Protein AF-A0A952GYU5-F1 (afdb_monomer_lite)

Secondary structure (DSSP, 8-state):
--EEEEEE-SSHHHHHHHHHHHHHHHHHT-EEEEEE--PPPPP-S-HHHHHHHHHHHHHHHHHHH-

Foldseek 3Di:
DDEAEQEFDPDPVSVVSVVVRVVVCVVPVHYYDYDYDQDDDDDDPPPVVVVVVVVVSVVVSVVRHD

Radius of gyration: 15.67 Å; chains: 1; bounding box: 32×15×43 Å

Structure (mmCIF, N/CA/C/O backbone):
data_AF-A0A952GYU5-F1
#
_entry.id   AF-A0A952GYU5-F1
#
loop_
_atom_site.group_PDB
_atom_site.id
_atom_site.type_symbol
_atom_site.label_atom_id
_atom_site.label_alt_id
_atom_site.label_comp_id
_atom_site.label_asym_id
_atom_site.label_entity_id
_atom_site.label_seq_id
_atom_site.pdbx_PDB_ins_code
_atom_site.Cartn_x
_atom_site.Cartn_y
_atom_site.Cartn_z
_atom_site.occupancy
_atom_site.B_iso_or_equiv
_atom_site.auth_seq_id
_atom_site.auth_comp_id
_atom_site.auth_asym_id
_atom_site.auth_atom_id
_atom_site.pdbx_PDB_model_num
ATOM 1 N N . MET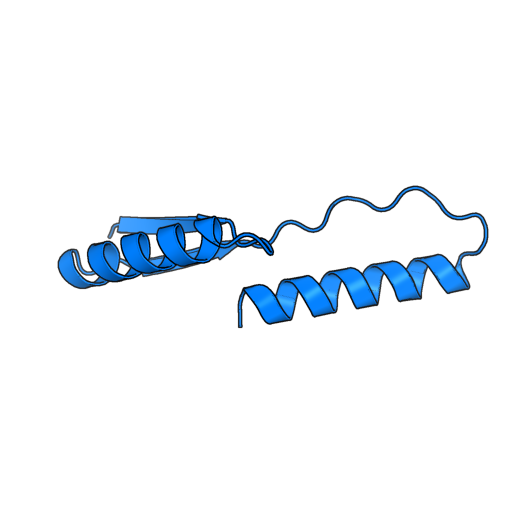 A 1 1 ? -17.669 9.284 7.573 1.00 79.50 1 MET A N 1
ATOM 2 C CA . MET A 1 1 ? -16.791 8.147 7.221 1.00 79.50 1 MET A CA 1
ATOM 3 C C . MET A 1 1 ? -15.381 8.687 6.998 1.00 79.50 1 MET A C 1
ATOM 5 O O . MET A 1 1 ? -15.256 9.661 6.269 1.00 79.50 1 MET A O 1
ATOM 9 N N . ARG A 1 2 ? -14.354 8.169 7.688 1.00 94.00 2 ARG A N 1
ATOM 10 C CA . ARG A 1 2 ? -12.954 8.628 7.542 1.00 94.00 2 ARG A CA 1
ATOM 11 C C . ARG A 1 2 ? -12.180 7.653 6.659 1.00 94.00 2 ARG A C 1
ATOM 13 O O . ARG A 1 2 ? -12.349 6.448 6.815 1.00 94.00 2 ARG A O 1
ATOM 20 N N . ILE A 1 3 ? -11.341 8.179 5.773 1.00 96.69 3 ILE A N 1
ATOM 21 C CA . ILE A 1 3 ? -10.462 7.388 4.908 1.00 96.69 3 ILE A CA 1
ATOM 22 C C . ILE A 1 3 ? -9.020 7.702 5.293 1.00 96.69 3 ILE A C 1
ATOM 24 O O . ILE A 1 3 ? -8.649 8.870 5.413 1.00 96.69 3 ILE A O 1
ATOM 28 N N . TYR A 1 4 ? -8.228 6.657 5.509 1.00 97.62 4 TYR A N 1
ATOM 29 C CA . TYR A 1 4 ? -6.792 6.743 5.740 1.00 97.62 4 TYR A CA 1
ATOM 30 C C . TYR A 1 4 ? -6.080 6.317 4.460 1.00 97.62 4 TYR A C 1
ATOM 32 O O . TYR A 1 4 ? -6.137 5.147 4.092 1.00 97.62 4 TYR A O 1
ATOM 40 N N . LEU A 1 5 ? -5.448 7.267 3.773 1.00 97.69 5 LEU A N 1
ATOM 41 C CA . LEU A 1 5 ? -4.613 6.980 2.611 1.00 97.69 5 LEU A CA 1
ATOM 42 C C . LEU A 1 5 ? -3.200 6.636 3.086 1.00 97.69 5 LEU A C 1
ATOM 44 O O . LEU A 1 5 ? -2.587 7.429 3.801 1.00 97.69 5 LEU A O 1
ATOM 48 N N . VAL A 1 6 ? -2.702 5.468 2.692 1.00 97.94 6 VAL A N 1
ATOM 49 C CA . VAL A 1 6 ? -1.337 5.017 2.971 1.00 97.94 6 VAL A CA 1
ATOM 50 C C . VAL A 1 6 ? -0.579 4.956 1.656 1.00 97.94 6 VAL A C 1
ATOM 52 O O . VAL A 1 6 ? -1.017 4.295 0.715 1.00 97.94 6 VAL A O 1
ATOM 55 N N . ILE A 1 7 ? 0.549 5.659 1.601 1.00 96.75 7 ILE A N 1
ATOM 56 C CA . ILE A 1 7 ? 1.483 5.570 0.483 1.00 96.75 7 ILE A CA 1
ATOM 57 C C . ILE A 1 7 ? 2.376 4.360 0.751 1.00 96.75 7 ILE A C 1
ATOM 59 O O . ILE A 1 7 ? 3.040 4.302 1.786 1.00 96.75 7 ILE A O 1
ATOM 63 N N . MET A 1 8 ? 2.322 3.387 -0.151 1.00 97.00 8 MET A N 1
ATOM 64 C CA . MET A 1 8 ? 3.093 2.155 -0.088 1.00 97.00 8 MET A CA 1
ATOM 65 C C . MET A 1 8 ? 4.349 2.294 -0.946 1.00 97.00 8 MET A C 1
ATOM 67 O O . MET A 1 8 ? 4.284 2.707 -2.105 1.00 97.00 8 MET A O 1
ATOM 71 N N . ASP A 1 9 ? 5.479 1.924 -0.360 1.00 93.94 9 ASP A N 1
ATOM 72 C CA . ASP A 1 9 ? 6.783 1.782 -0.998 1.00 93.94 9 ASP A CA 1
ATOM 73 C C . ASP A 1 9 ? 7.536 0.610 -0.338 1.00 93.94 9 ASP A C 1
ATOM 75 O O . ASP A 1 9 ? 7.004 -0.069 0.545 1.00 93.94 9 ASP A O 1
ATOM 79 N N . GLU A 1 10 ? 8.775 0.362 -0.759 1.00 91.25 10 GLU A N 1
ATOM 80 C CA . GLU A 1 10 ? 9.601 -0.750 -0.265 1.00 91.25 10 GLU A CA 1
ATOM 81 C C . GLU A 1 10 ? 10.239 -0.484 1.116 1.00 91.25 10 GLU A C 1
ATOM 83 O O . GLU A 1 10 ? 11.044 -1.283 1.598 1.00 91.25 10 GLU A O 1
ATOM 88 N N . THR A 1 11 ? 9.910 0.635 1.770 1.00 94.44 11 THR A N 1
ATOM 89 C CA . THR A 1 11 ? 10.479 0.987 3.076 1.00 94.44 11 THR A CA 1
ATOM 90 C C . THR A 1 11 ? 9.749 0.292 4.225 1.00 94.44 11 THR A C 1
ATOM 92 O O . THR A 1 11 ? 8.577 -0.076 4.133 1.00 94.44 11 THR A O 1
ATOM 95 N N . ALA A 1 12 ? 10.426 0.129 5.364 1.00 95.25 12 ALA A N 1
ATOM 96 C CA . ALA A 1 12 ? 9.793 -0.422 6.563 1.00 95.25 12 ALA A CA 1
ATOM 97 C C . ALA A 1 12 ? 8.741 0.544 7.147 1.00 95.25 12 ALA A C 1
ATOM 99 O O . ALA A 1 12 ? 7.781 0.131 7.805 1.00 95.25 12 ALA A O 1
ATOM 100 N N . GLU A 1 13 ? 8.911 1.840 6.899 1.00 97.44 13 GLU A N 1
ATOM 101 C CA . GLU A 1 13 ? 8.049 2.926 7.332 1.00 97.44 13 GLU A CA 1
ATOM 102 C C . GLU A 1 13 ? 6.646 2.826 6.720 1.00 97.44 13 GLU A C 1
ATOM 104 O O . GLU A 1 13 ? 5.666 3.102 7.422 1.00 97.44 13 GLU A O 1
ATOM 109 N N . SER A 1 14 ? 6.517 2.363 5.470 1.00 96.56 14 SER A N 1
ATOM 110 C CA . SER A 1 14 ? 5.210 2.160 4.826 1.00 96.56 14 SER A CA 1
ATOM 111 C C . SER A 1 14 ? 4.365 1.113 5.563 1.00 96.56 14 SER A C 1
ATOM 113 O O . SER A 1 14 ? 3.174 1.324 5.815 1.00 96.56 14 SER A O 1
ATOM 115 N N . LEU A 1 15 ? 4.990 0.037 6.055 1.00 96.31 15 LEU A N 1
ATOM 116 C CA . LEU A 1 15 ? 4.328 -0.986 6.874 1.00 96.31 15 LEU A CA 1
ATOM 117 C C . LEU A 1 15 ? 3.899 -0.441 8.242 1.00 96.31 15 LEU A C 1
ATOM 119 O O . LEU A 1 15 ? 2.828 -0.787 8.757 1.00 96.31 15 LEU A O 1
ATOM 123 N N . VAL A 1 16 ? 4.703 0.441 8.842 1.00 98.06 16 VAL A N 1
ATOM 124 C CA . VAL A 1 16 ? 4.340 1.124 10.093 1.00 98.06 16 VAL A CA 1
ATOM 125 C C . VAL A 1 16 ? 3.140 2.050 9.871 1.00 98.06 16 VAL A C 1
ATOM 127 O O . VAL A 1 16 ? 2.205 2.045 10.683 1.00 98.06 16 VAL A O 1
ATOM 130 N N . ALA A 1 17 ? 3.125 2.795 8.763 1.00 98.12 17 ALA A N 1
ATOM 131 C CA . ALA A 1 17 ? 2.017 3.662 8.376 1.00 98.12 17 ALA A CA 1
ATOM 132 C C . ALA A 1 17 ? 0.729 2.861 8.132 1.00 98.12 17 ALA A C 1
ATOM 134 O O . ALA A 1 17 ? -0.321 3.213 8.682 1.00 98.12 17 ALA A O 1
ATOM 135 N N . LEU A 1 18 ? 0.821 1.737 7.412 1.00 97.56 18 LEU A N 1
ATOM 136 C CA . LEU A 1 18 ? -0.287 0.805 7.211 1.00 97.56 18 LEU A CA 1
ATOM 137 C C . LEU A 1 18 ? -0.841 0.315 8.549 1.00 97.56 18 LEU A C 1
ATOM 139 O O . LEU A 1 18 ? -2.034 0.454 8.827 1.00 97.56 18 LEU A O 1
ATOM 143 N N . ARG A 1 19 ? 0.031 -0.168 9.440 1.00 97.75 19 ARG A N 1
ATOM 144 C CA . ARG A 1 19 ? -0.371 -0.650 10.768 1.00 97.75 19 ARG A CA 1
ATOM 145 C C . ARG A 1 19 ? -1.100 0.425 11.574 1.00 97.75 19 ARG A C 1
ATOM 147 O O . ARG A 1 19 ? -2.088 0.123 12.251 1.00 97.75 19 ARG A O 1
ATOM 154 N N . PHE A 1 20 ? -0.631 1.670 11.532 1.00 97.75 20 PHE A N 1
ATOM 155 C CA . PHE A 1 20 ? -1.302 2.786 12.194 1.00 97.75 20 PHE A CA 1
ATOM 156 C C . PHE A 1 20 ? -2.685 3.064 11.583 1.00 97.75 20 PHE A C 1
ATOM 158 O O . PHE A 1 20 ? -3.678 3.120 12.320 1.00 97.75 20 PHE A O 1
ATOM 165 N N . ALA A 1 21 ? -2.761 3.185 10.255 1.00 98.12 21 ALA A N 1
ATOM 166 C CA . ALA A 1 21 ? -3.989 3.460 9.514 1.00 98.12 21 ALA A CA 1
ATOM 167 C C . ALA A 1 21 ? -5.058 2.386 9.754 1.00 98.12 21 ALA A C 1
ATOM 169 O O . ALA A 1 21 ? -6.178 2.724 10.146 1.00 98.12 21 ALA A O 1
ATOM 170 N N . SER A 1 22 ? -4.704 1.101 9.651 1.00 97.38 22 SER A N 1
ATOM 171 C CA . SER A 1 22 ? -5.623 -0.020 9.888 1.00 97.38 22 SER A CA 1
ATOM 172 C C . SER A 1 22 ? -6.224 0.020 11.292 1.00 97.38 22 SER A C 1
ATOM 174 O O . SER A 1 22 ? -7.437 -0.119 11.462 1.00 97.38 22 SER A O 1
ATOM 176 N N . ARG A 1 23 ? -5.413 0.304 12.324 1.00 97.69 23 ARG A N 1
ATOM 177 C CA . ARG A 1 23 ? -5.915 0.408 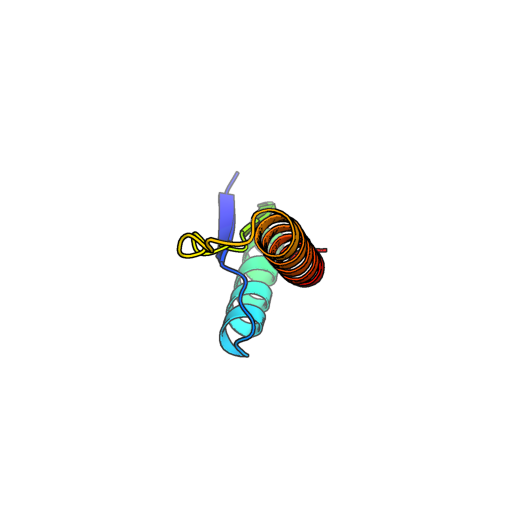13.708 1.00 97.69 23 ARG A CA 1
ATOM 178 C C . ARG A 1 23 ? -6.827 1.614 13.922 1.00 97.69 23 ARG A C 1
ATOM 180 O O . ARG A 1 23 ? -7.693 1.572 14.798 1.00 97.69 23 ARG A O 1
ATOM 187 N N . ARG A 1 24 ? -6.625 2.711 13.191 1.00 97.31 24 ARG A N 1
ATOM 188 C CA . ARG A 1 24 ? -7.482 3.903 13.277 1.00 97.31 24 ARG A CA 1
ATOM 189 C C . ARG A 1 24 ? -8.791 3.710 12.519 1.00 97.31 24 ARG A C 1
ATOM 191 O O . ARG A 1 24 ? -9.842 4.030 13.076 1.00 97.31 24 ARG A O 1
ATOM 198 N N . ALA A 1 25 ? -8.737 3.140 11.318 1.00 97.50 25 ALA A N 1
ATOM 199 C CA . ALA A 1 25 ? -9.908 2.818 10.510 1.00 97.50 25 ALA A CA 1
ATOM 200 C C . ALA A 1 25 ? -10.856 1.876 11.268 1.00 97.50 25 ALA A C 1
ATOM 202 O O . ALA A 1 25 ? -12.028 2.208 11.440 1.00 97.50 25 ALA A O 1
ATOM 203 N N . ALA A 1 26 ? -10.320 0.804 11.867 1.00 96.38 26 ALA A N 1
ATOM 204 C CA . ALA A 1 26 ? -11.093 -0.139 12.679 1.00 96.38 26 ALA A CA 1
ATOM 205 C C . ALA A 1 26 ? -11.828 0.529 13.857 1.00 96.38 26 ALA A C 1
ATOM 207 O O . ALA A 1 26 ? -12.995 0.245 14.105 1.00 96.38 26 ALA A O 1
ATOM 208 N N . ARG A 1 27 ? -11.180 1.462 14.571 1.00 96.12 27 ARG A N 1
ATOM 209 C CA . ARG A 1 27 ? -11.801 2.173 15.708 1.00 96.12 27 ARG A CA 1
ATOM 210 C C . ARG A 1 27 ? -12.835 3.223 15.309 1.00 96.12 27 ARG A C 1
ATOM 212 O O . ARG A 1 27 ? -13.583 3.679 16.165 1.00 96.12 27 ARG A O 1
ATOM 219 N N . THR A 1 28 ? -12.817 3.678 14.062 1.00 95.12 28 THR A N 1
ATOM 220 C CA . THR A 1 28 ? -13.627 4.819 13.609 1.00 95.12 28 THR A CA 1
ATOM 221 C C . THR A 1 28 ? -14.681 4.435 12.576 1.00 95.12 28 THR A C 1
ATOM 223 O O . THR A 1 28 ? -15.311 5.335 12.020 1.00 95.12 28 THR A O 1
ATOM 226 N N . ALA A 1 29 ? -14.869 3.132 12.316 1.00 92.94 29 ALA A N 1
ATOM 227 C CA . ALA A 1 29 ? -15.671 2.628 11.197 1.00 92.94 29 ALA A CA 1
ATOM 228 C C . ALA A 1 29 ? -15.290 3.328 9.873 1.00 92.94 29 ALA A C 1
ATOM 230 O O . ALA A 1 29 ? -16.137 3.793 9.108 1.00 92.94 29 ALA A O 1
ATOM 231 N N . GLY A 1 30 ? -13.982 3.503 9.674 1.00 95.62 30 GLY A N 1
ATOM 232 C CA . GLY A 1 30 ? -13.386 4.094 8.482 1.00 95.62 30 GLY A CA 1
ATOM 233 C C . GLY A 1 30 ? -12.819 3.040 7.535 1.00 95.62 30 GLY A C 1
ATOM 234 O O . GLY A 1 30 ? -12.876 1.845 7.813 1.00 95.62 30 GLY A O 1
ATOM 235 N N . ALA A 1 31 ? -12.218 3.504 6.443 1.00 97.50 31 ALA A N 1
ATOM 236 C CA . ALA A 1 31 ? -11.547 2.66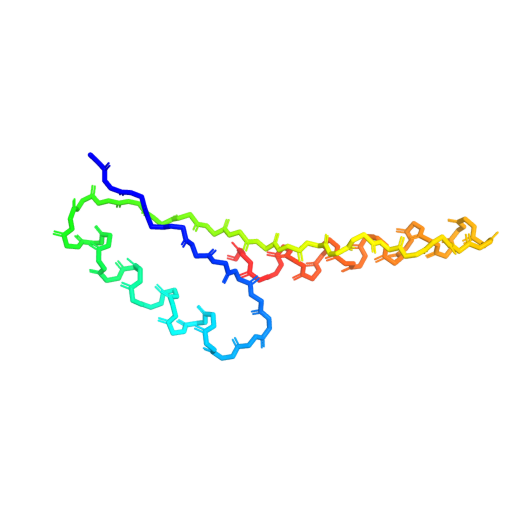6 5.451 1.00 97.50 31 ALA A CA 1
ATOM 237 C C . ALA A 1 31 ? -10.053 3.010 5.348 1.00 97.50 31 ALA A C 1
ATOM 239 O O . ALA A 1 31 ? -9.632 4.113 5.715 1.00 97.50 31 ALA A O 1
ATOM 240 N N . VAL A 1 32 ? -9.266 2.069 4.829 1.00 97.94 32 VAL A N 1
ATOM 241 C CA . VAL A 1 32 ? -7.866 2.283 4.437 1.00 97.94 32 VAL A CA 1
ATOM 242 C C . VAL A 1 32 ? -7.779 2.160 2.924 1.00 97.94 32 VAL A C 1
ATOM 244 O O . VAL A 1 32 ? -8.279 1.187 2.367 1.00 97.94 32 VAL A O 1
ATOM 247 N N . HIS A 1 33 ? -7.174 3.146 2.273 1.00 97.62 33 HIS A N 1
ATOM 248 C CA . HIS A 1 33 ? -6.841 3.100 0.852 1.00 97.62 33 HIS A CA 1
ATOM 249 C C . HIS A 1 33 ? -5.321 3.022 0.719 1.00 97.62 33 HIS A C 1
ATOM 251 O O . HIS A 1 33 ? -4.609 3.751 1.413 1.00 97.62 33 HIS A O 1
ATOM 257 N N . LEU A 1 34 ? -4.837 2.156 -0.167 1.00 97.44 34 LEU A N 1
ATOM 258 C CA . LEU A 1 34 ? -3.415 2.015 -0.469 1.00 97.44 34 LEU A CA 1
ATOM 259 C C . LEU A 1 34 ? -3.101 2.707 -1.795 1.00 97.44 34 LEU A C 1
ATOM 261 O O . LEU A 1 34 ? -3.910 2.671 -2.722 1.00 97.44 34 LEU A O 1
ATOM 265 N N . LEU A 1 35 ? -1.935 3.341 -1.874 1.00 96.62 35 LEU A N 1
ATOM 266 C CA . LEU A 1 35 ? -1.426 3.981 -3.081 1.00 96.62 35 LEU A CA 1
ATOM 267 C C . LEU A 1 35 ? 0.054 3.645 -3.249 1.00 96.62 35 LEU A C 1
ATOM 269 O O . LEU A 1 35 ? 0.865 4.080 -2.439 1.00 96.62 35 LEU A O 1
ATOM 273 N N . ALA A 1 36 ? 0.403 2.933 -4.317 1.00 95.75 36 ALA A N 1
ATOM 274 C CA . ALA A 1 36 ? 1.783 2.796 -4.771 1.00 95.75 36 ALA A CA 1
ATOM 275 C C . ALA A 1 36 ? 2.046 3.781 -5.918 1.00 95.75 36 ALA A C 1
ATOM 277 O O . ALA A 1 36 ? 1.216 3.939 -6.815 1.00 95.75 36 ALA A O 1
ATOM 278 N N . LEU A 1 37 ? 3.192 4.462 -5.882 1.00 92.00 37 LEU A N 1
ATOM 279 C CA . LEU A 1 37 ? 3.600 5.410 -6.918 1.00 92.00 37 LEU A CA 1
ATOM 280 C C . LEU A 1 37 ? 4.609 4.751 -7.855 1.00 92.00 37 LEU A C 1
ATOM 282 O O . LEU A 1 37 ? 5.659 4.291 -7.415 1.00 92.00 37 LEU A O 1
ATOM 286 N N . ILE A 1 38 ? 4.309 4.757 -9.153 1.00 91.06 38 ILE A N 1
ATOM 287 C CA . ILE A 1 38 ? 5.247 4.320 -10.188 1.00 91.06 38 ILE A CA 1
ATOM 288 C C . ILE A 1 38 ? 5.884 5.576 -10.787 1.00 91.06 38 ILE A C 1
ATOM 290 O O . ILE A 1 38 ? 5.173 6.370 -11.412 1.00 91.06 38 ILE A O 1
ATOM 294 N N . PRO A 1 39 ? 7.195 5.804 -10.595 1.00 86.62 39 PRO A N 1
ATOM 295 C CA . PRO A 1 39 ? 7.855 6.949 -11.197 1.00 86.62 39 PRO A CA 1
ATOM 296 C C . PRO A 1 39 ? 7.874 6.803 -12.728 1.00 86.62 39 PRO A C 1
ATOM 298 O O . PRO A 1 39 ? 8.061 5.690 -13.236 1.00 86.62 39 PRO A O 1
ATOM 301 N N . PRO A 1 40 ? 7.706 7.911 -13.474 1.00 84.81 40 PRO A N 1
ATOM 302 C CA . PRO A 1 40 ? 7.816 7.885 -14.924 1.00 84.81 40 PRO A CA 1
ATOM 303 C C . PRO A 1 40 ? 9.211 7.406 -15.328 1.00 84.81 40 PRO A C 1
ATOM 305 O O . PRO A 1 40 ? 10.219 7.864 -14.786 1.00 84.81 40 PRO A O 1
ATOM 308 N N . GLN A 1 41 ? 9.264 6.482 -16.283 1.00 80.62 41 GLN A N 1
ATOM 309 C CA . GLN A 1 41 ? 10.527 5.959 -16.785 1.00 80.62 41 GLN A CA 1
ATOM 310 C C . GLN A 1 41 ? 11.142 6.939 -17.794 1.00 80.62 41 GLN A C 1
ATOM 312 O O . GLN A 1 41 ? 10.420 7.482 -18.637 1.00 80.62 41 GLN A O 1
ATOM 317 N N . PRO A 1 42 ? 12.462 7.188 -17.738 1.00 79.19 42 PRO A N 1
ATOM 318 C CA . PRO A 1 42 ? 13.137 7.970 -18.763 1.00 79.19 42 PRO A CA 1
ATOM 319 C C . PRO A 1 42 ? 13.029 7.260 -20.117 1.00 79.19 42 PRO A C 1
ATOM 321 O O . PRO A 1 42 ? 13.027 6.034 -20.191 1.00 79.19 42 PRO A O 1
ATOM 324 N N . PHE A 1 43 ? 12.948 8.041 -21.194 1.00 75.00 43 PHE A N 1
ATOM 325 C CA . PHE A 1 43 ? 12.834 7.508 -22.549 1.00 75.00 43 PHE A CA 1
ATOM 326 C C . PHE A 1 43 ? 14.021 6.597 -22.898 1.00 75.00 43 PHE A C 1
ATOM 328 O O . PHE A 1 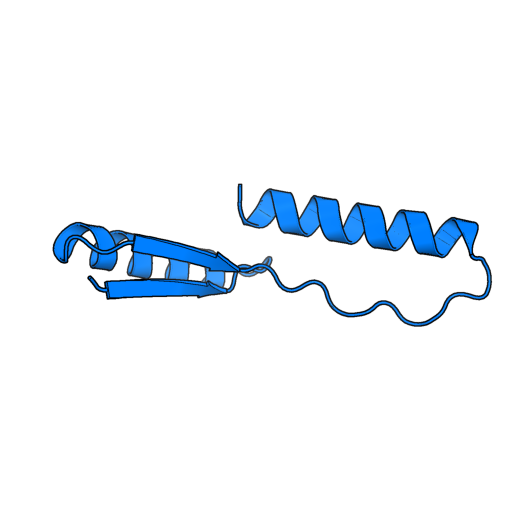43 ? 15.177 7.023 -22.831 1.00 75.00 43 PHE A O 1
ATOM 335 N N . ASN A 1 44 ? 13.727 5.370 -23.333 1.00 72.62 44 ASN A N 1
ATOM 336 C CA . ASN A 1 44 ? 14.707 4.442 -23.887 1.00 72.62 44 ASN A CA 1
ATOM 337 C C . ASN A 1 44 ? 14.546 4.342 -25.415 1.00 72.62 44 ASN A C 1
ATOM 339 O O . ASN A 1 44 ? 13.444 4.134 -25.920 1.00 72.62 44 ASN A O 1
ATOM 343 N N . ALA A 1 45 ? 15.652 4.452 -26.159 1.00 77.69 45 ALA A N 1
ATOM 344 C CA . ALA A 1 45 ? 15.664 4.357 -27.624 1.00 77.69 45 ALA A CA 1
ATOM 345 C C . ALA A 1 45 ? 15.235 2.970 -28.150 1.00 77.69 45 ALA A C 1
ATOM 347 O O . ALA A 1 45 ? 14.884 2.828 -29.322 1.00 77.69 45 ALA A O 1
ATOM 348 N N . PHE A 1 46 ? 15.234 1.949 -27.288 1.00 78.94 46 PHE A N 1
ATOM 349 C CA . PHE A 1 46 ? 14.758 0.607 -27.601 1.00 78.94 46 PHE A CA 1
ATOM 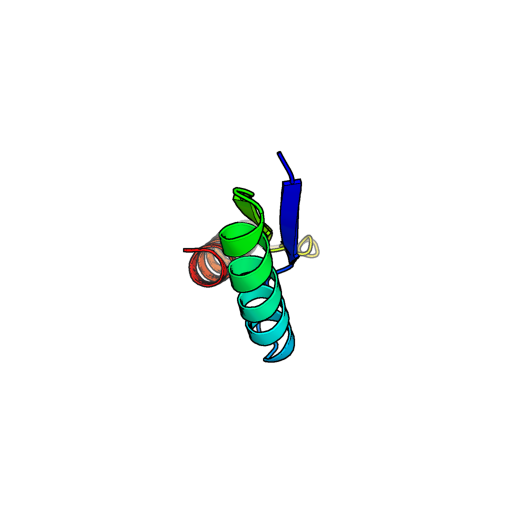350 C C . PHE A 1 46 ? 13.333 0.404 -27.069 1.00 78.94 46 PHE A C 1
ATOM 352 O O . PHE A 1 46 ? 13.135 -0.037 -25.936 1.00 78.94 46 PHE A O 1
ATOM 359 N N . ALA A 1 47 ? 12.331 0.677 -27.910 1.00 70.94 47 ALA A N 1
ATOM 360 C CA . ALA A 1 47 ? 10.911 0.585 -27.546 1.00 70.94 47 ALA A CA 1
ATOM 361 C C . ALA A 1 47 ? 10.497 -0.785 -26.961 1.00 70.94 47 ALA A C 1
ATOM 363 O O . ALA A 1 47 ? 9.652 -0.844 -26.072 1.00 70.94 47 ALA A O 1
ATOM 364 N N . GLY A 1 48 ? 11.123 -1.882 -27.409 1.00 75.44 48 GLY A N 1
ATOM 365 C CA . GLY A 1 48 ? 10.858 -3.226 -26.879 1.00 75.44 48 GLY A CA 1
ATOM 366 C C . GLY A 1 48 ? 11.359 -3.455 -25.447 1.00 75.44 48 GLY A C 1
ATOM 367 O O . GLY A 1 48 ? 10.778 -4.255 -24.727 1.00 75.44 48 GLY A O 1
ATOM 368 N N . VAL A 1 49 ? 12.405 -2.743 -25.013 1.00 82.25 49 VAL A N 1
ATOM 369 C CA . VAL A 1 49 ? 12.925 -2.812 -23.633 1.00 82.25 49 VAL A CA 1
ATOM 370 C C . VAL A 1 49 ? 12.095 -1.922 -22.705 1.00 82.25 49 VAL A C 1
ATOM 372 O O . VAL A 1 49 ? 11.837 -2.290 -21.563 1.00 82.25 49 VAL A O 1
ATOM 375 N N . GLN A 1 50 ? 11.628 -0.778 -23.216 1.00 82.88 50 GLN A N 1
ATOM 376 C CA . GLN A 1 50 ? 10.798 0.171 -22.473 1.00 82.88 50 GLN A CA 1
ATOM 377 C C . GLN A 1 50 ? 9.503 -0.470 -21.951 1.00 82.88 50 GLN A C 1
ATOM 379 O O . GLN A 1 50 ? 9.205 -0.355 -20.765 1.00 82.88 50 GLN A O 1
ATOM 384 N N . ALA A 1 51 ? 8.766 -1.180 -22.813 1.00 84.75 51 ALA A N 1
ATOM 385 C CA . ALA A 1 51 ? 7.499 -1.810 -22.435 1.00 84.75 51 ALA A CA 1
ATOM 386 C C . ALA A 1 51 ? 7.672 -2.851 -21.314 1.00 84.75 51 ALA A C 1
ATOM 388 O O . ALA A 1 51 ? 6.864 -2.908 -20.390 1.00 84.75 51 ALA A O 1
ATOM 389 N N . THR A 1 52 ? 8.751 -3.637 -21.361 1.00 87.75 52 THR A N 1
ATOM 390 C CA . THR A 1 52 ? 9.067 -4.626 -20.321 1.00 87.75 52 THR A CA 1
ATOM 391 C C . THR A 1 52 ? 9.357 -3.959 -18.977 1.00 87.75 52 THR A C 1
ATOM 393 O O . THR A 1 52 ? 8.825 -4.390 -17.960 1.00 87.75 52 THR A O 1
ATOM 396 N N . ILE A 1 53 ? 10.147 -2.879 -18.959 1.00 86.25 53 ILE A N 1
ATOM 397 C CA . ILE A 1 53 ? 10.472 -2.144 -17.723 1.00 86.25 53 ILE A CA 1
ATOM 398 C C . ILE A 1 53 ? 9.207 -1.563 -17.076 1.00 86.25 53 ILE A C 1
ATOM 400 O O . ILE A 1 53 ? 9.058 -1.603 -15.854 1.00 86.25 53 ILE A O 1
ATOM 404 N N . GLU A 1 54 ? 8.296 -1.017 -17.884 1.00 88.00 54 GLU A N 1
ATOM 405 C CA . GLU A 1 54 ? 7.027 -0.469 -17.399 1.00 88.00 54 GLU A CA 1
ATOM 406 C C . GLU A 1 54 ? 6.127 -1.552 -16.797 1.00 88.00 54 GLU A C 1
ATOM 408 O O . GLU A 1 54 ? 5.543 -1.339 -15.731 1.00 88.00 54 GLU A O 1
ATOM 413 N N . GLU A 1 55 ? 6.058 -2.723 -17.432 1.00 90.19 55 GLU A N 1
ATOM 414 C CA . GLU A 1 55 ? 5.284 -3.854 -16.921 1.00 90.19 55 GLU A CA 1
ATOM 415 C C . GLU A 1 55 ? 5.874 -4.403 -15.615 1.00 90.19 55 GLU A C 1
ATOM 417 O O . GLU A 1 55 ? 5.150 -4.617 -14.644 1.00 90.19 55 GLU A O 1
ATOM 422 N N . GLU A 1 56 ? 7.199 -4.544 -15.532 1.00 90.25 56 GLU A N 1
ATOM 423 C CA . GLU A 1 56 ? 7.870 -4.945 -14.292 1.00 90.25 56 GLU A CA 1
ATOM 424 C C . GLU A 1 56 ? 7.637 -3.933 -13.163 1.00 90.25 56 GLU A C 1
ATOM 426 O O . GLU A 1 56 ? 7.409 -4.321 -12.015 1.00 90.25 56 GLU A O 1
ATOM 431 N N . ALA A 1 57 ? 7.681 -2.632 -13.467 1.00 89.75 57 ALA A N 1
ATOM 432 C CA . ALA A 1 57 ? 7.410 -1.585 -12.488 1.00 89.75 57 ALA A CA 1
ATOM 433 C C . ALA A 1 57 ? 5.958 -1.626 -11.991 1.00 89.75 57 ALA A C 1
ATOM 435 O O . ALA A 1 57 ? 5.724 -1.456 -10.792 1.00 89.75 57 ALA A O 1
ATOM 436 N N . ARG A 1 58 ? 4.997 -1.903 -12.883 1.00 90.62 58 ARG A N 1
ATOM 437 C CA . ARG A 1 58 ? 3.596 -2.121 -12.507 1.00 90.62 58 ARG A CA 1
ATOM 438 C C . ARG A 1 58 ? 3.446 -3.342 -11.609 1.00 90.62 58 ARG A C 1
ATOM 440 O O . ARG A 1 58 ? 2.877 -3.215 -10.530 1.00 90.62 58 ARG A O 1
ATOM 447 N N . SER A 1 59 ? 4.006 -4.479 -12.010 1.00 92.06 59 SER A N 1
ATOM 448 C CA . SER A 1 59 ? 3.915 -5.721 -11.242 1.00 92.06 59 SER A CA 1
ATOM 449 C C . SER A 1 59 ? 4.491 -5.564 -9.829 1.00 92.06 59 SER A C 1
ATOM 451 O O . SER A 1 59 ? 3.861 -5.974 -8.855 1.00 92.06 59 SER A O 1
ATOM 453 N N . ARG A 1 60 ? 5.634 -4.875 -9.677 1.00 89.81 60 ARG A N 1
ATOM 454 C CA . ARG A 1 60 ? 6.188 -4.554 -8.347 1.00 89.81 60 ARG A CA 1
ATOM 455 C C . ARG A 1 60 ? 5.241 -3.694 -7.508 1.00 89.81 60 ARG A C 1
ATOM 457 O O . ARG A 1 60 ? 5.064 -3.967 -6.325 1.00 89.81 60 ARG A O 1
ATOM 464 N N . ALA A 1 61 ? 4.626 -2.674 -8.105 1.00 91.12 61 ALA A N 1
ATOM 465 C CA . ALA A 1 61 ? 3.680 -1.812 -7.403 1.00 91.12 61 ALA A CA 1
ATOM 466 C C . ALA A 1 61 ? 2.416 -2.566 -6.959 1.00 91.12 61 ALA A C 1
ATOM 468 O O . ALA A 1 61 ? 1.933 -2.331 -5.855 1.00 91.12 61 ALA A O 1
ATOM 469 N N . GLU A 1 62 ? 1.906 -3.492 -7.776 1.00 91.12 62 GLU A N 1
ATOM 470 C CA . GLU A 1 62 ? 0.743 -4.326 -7.442 1.00 91.12 62 GLU A CA 1
ATOM 471 C C . GLU A 1 62 ? 1.012 -5.239 -6.241 1.00 91.12 62 GLU A C 1
ATOM 473 O O . GLU A 1 62 ? 0.160 -5.342 -5.357 1.00 91.12 62 GLU A O 1
ATOM 478 N N . VAL A 1 63 ? 2.212 -5.827 -6.159 1.00 90.69 63 VAL A N 1
ATOM 479 C CA . VAL A 1 63 ? 2.644 -6.653 -5.015 1.00 90.69 63 VAL A CA 1
ATOM 480 C C . VAL A 1 63 ? 2.690 -5.853 -3.708 1.00 90.69 63 VAL A C 1
ATOM 482 O O . VAL A 1 63 ? 2.441 -6.408 -2.644 1.00 90.69 63 VAL A O 1
ATOM 485 N N . LEU A 1 64 ? 2.978 -4.548 -3.755 1.00 88.81 64 LEU A N 1
ATOM 486 C CA . LEU A 1 64 ? 3.012 -3.707 -2.551 1.00 88.81 64 LEU A CA 1
ATOM 487 C C . LEU A 1 64 ? 1.619 -3.403 -1.976 1.00 88.81 64 LEU A C 1
ATOM 489 O O . LEU 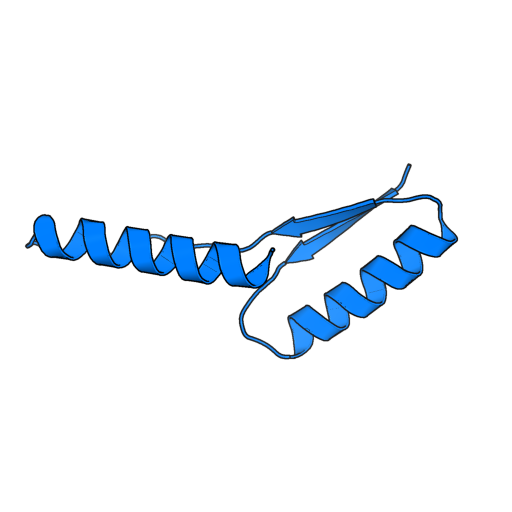A 1 64 ? 1.516 -3.019 -0.810 1.00 88.81 64 LEU A O 1
ATOM 493 N N . VAL A 1 65 ? 0.559 -3.516 -2.782 1.00 88.88 65 VAL A N 1
ATOM 494 C CA . VAL A 1 65 ? -0.801 -3.073 -2.417 1.00 88.88 65 VAL A CA 1
ATOM 495 C C . VAL A 1 65 ? -1.861 -4.181 -2.458 1.00 88.88 65 VAL A C 1
ATOM 497 O O . VAL A 1 65 ? -3.029 -3.881 -2.202 1.00 88.88 65 VAL A O 1
ATOM 500 N N . THR A 1 66 ? -1.475 -5.427 -2.750 1.00 77.25 66 THR A N 1
ATOM 501 C CA . THR A 1 66 ? -2.354 -6.613 -2.817 1.00 77.25 66 THR A CA 1
ATOM 502 C C . THR A 1 66 ? -1.994 -7.612 -1.727 1.00 77.25 66 THR A C 1
ATOM 504 O O . THR A 1 66 ? -2.925 -8.074 -1.031 1.00 77.25 66 THR A O 1
#

pLDDT: mean 91.0, std 7.38, range [70.94, 98.12]

Sequence (66 aa):
MRIYLVIMDETAESLVALRFASRRAARTAGAVHLLALIPPQPFNAFAGVQATIEEEARSRAEVLVT